Protein AF-A0A7S0L6I6-F1 (afdb_monomer)

pLDDT: mean 88.82, std 9.44, range [53.78, 98.31]

Organism: NCBI:txid221442

Solvent-accessible surface area (backbone atoms only — not comparable to full-atom values): 8751 Å² total; per-residue (Å²): 104,74,58,56,61,48,52,71,63,72,55,41,39,79,69,41,74,37,74,87,44,100,69,43,34,36,36,31,28,34,63,91,77,68,45,78,44,76,47,65,76,86,59,53,58,60,56,52,50,52,52,53,54,50,41,54,41,70,61,38,81,66,46,52,60,51,36,51,51,52,49,50,52,32,50,77,70,70,46,52,39,53,93,77,78,29,51,38,67,66,53,54,42,50,52,47,53,52,50,34,40,68,40,91,75,55,76,38,80,60,43,67,75,47,86,67,40,76,82,52,99,43,73,70,73,28,40,34,67,48,98,89,64,54,77,39,88,60,63,40,38,55,47,54,71,76,73,72,114

Inte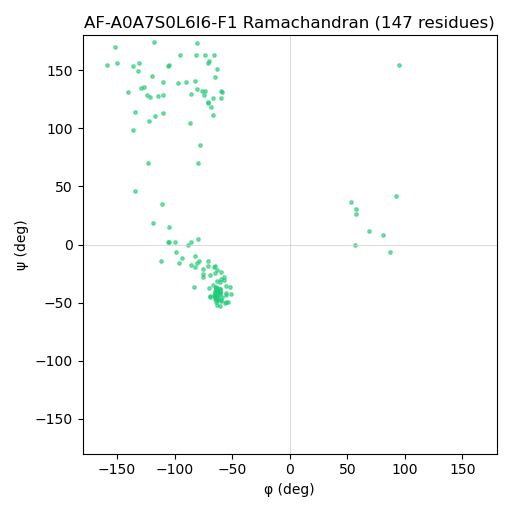rPro domains:
  IPR043519 Nucleotidyltransferase superfamily [G3DSA:3.30.460.10] (12-59)
  IPR043519 Nucleotidyltransferase superfamily [SSF81301] (3-73)
  IPR054708 Poly(A) RNA polymerase, mitochondrial-like, central palm domain [PF22600] (2-57)

Foldseek 3Di:
DVLVVVVVVVQWPPWDWDCPDQFTWTWTAGPVPRDIDIDGPPPLVVVLVVLVLVLVCVLDVVLVVVLVVQLVVCVVVVQQDVVVVHHHSSVSSVVSQVVQCPDVVRNDDFQAPDPDAFPDPDQVSQWDARPVGDIDRSTGHSPSVVRVD

Structure (mmCIF, N/CA/C/O backbone):
data_AF-A0A7S0L6I6-F1
#
_entry.id   AF-A0A7S0L6I6-F1
#
loop_
_atom_site.group_PDB
_atom_site.id
_atom_site.type_symbol
_atom_site.label_atom_id
_atom_site.label_alt_id
_atom_site.label_comp_id
_atom_site.label_asym_id
_atom_site.label_entity_id
_atom_site.label_seq_id
_atom_site.pdbx_PDB_ins_code
_atom_site.Cartn_x
_atom_site.Cartn_y
_atom_site.Cartn_z
_atom_site.occupancy
_atom_site.B_iso_or_equiv
_atom_site.auth_seq_id
_atom_site.auth_comp_id
_atom_site.auth_asym_id
_atom_site.auth_atom_id
_atom_site.pdbx_PDB_model_num
ATOM 1 N N . GLY A 1 1 ? 21.552 -0.560 -18.506 1.00 78.06 1 GLY A N 1
ATOM 2 C CA . GLY A 1 1 ? 20.610 -0.094 -17.459 1.00 78.06 1 GLY A CA 1
ATOM 3 C C . GLY A 1 1 ? 19.642 -1.202 -17.065 1.00 78.06 1 GLY A C 1
ATOM 4 O O . GLY A 1 1 ? 19.536 -2.169 -17.803 1.00 78.06 1 GLY A O 1
ATOM 5 N N . LEU A 1 2 ? 18.928 -1.093 -15.933 1.00 84.12 2 LEU A N 1
ATOM 6 C CA . LEU A 1 2 ? 18.012 -2.152 -15.452 1.00 84.12 2 LEU A CA 1
ATOM 7 C C . LEU A 1 2 ? 17.013 -2.617 -16.530 1.00 84.12 2 LEU A C 1
ATOM 9 O O . LEU A 1 2 ? 16.826 -3.812 -16.708 1.00 84.12 2 LEU A O 1
ATOM 13 N N . ALA A 1 3 ? 16.426 -1.686 -17.288 1.00 87.25 3 ALA A N 1
ATOM 14 C CA . ALA A 1 3 ? 15.503 -2.014 -18.376 1.00 87.25 3 ALA A CA 1
ATOM 15 C C . ALA A 1 3 ? 16.159 -2.845 -19.495 1.00 87.25 3 ALA A C 1
ATOM 17 O O . ALA A 1 3 ? 15.564 -3.807 -19.955 1.00 87.25 3 ALA A O 1
ATOM 18 N N . GLU A 1 4 ? 17.396 -2.528 -19.887 1.00 88.62 4 GLU A N 1
ATOM 19 C CA . GLU A 1 4 ? 18.137 -3.293 -20.905 1.00 88.62 4 GLU A CA 1
ATOM 20 C C . GLU A 1 4 ? 18.431 -4.720 -20.433 1.00 88.62 4 GLU A C 1
ATOM 22 O O . GLU A 1 4 ? 18.254 -5.667 -21.192 1.00 88.62 4 GLU A O 1
ATOM 27 N N . A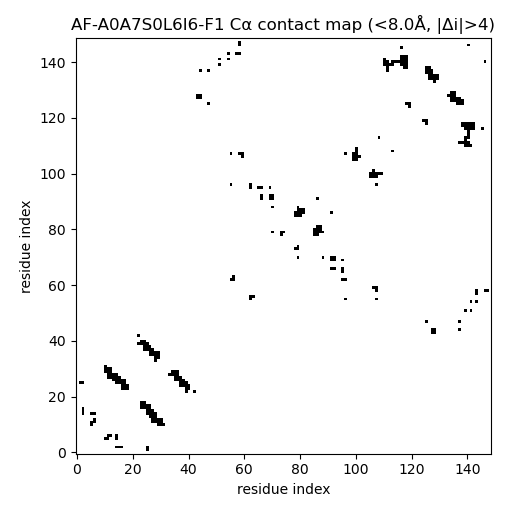LA A 1 5 ? 18.828 -4.880 -19.165 1.00 89.06 5 ALA A N 1
ATOM 28 C CA . ALA A 1 5 ? 19.077 -6.195 -18.581 1.00 89.06 5 ALA A CA 1
ATOM 29 C C . ALA A 1 5 ? 17.797 -7.047 -18.519 1.00 89.06 5 ALA A C 1
ATOM 31 O O . ALA A 1 5 ? 17.846 -8.247 -18.767 1.00 89.06 5 ALA A O 1
ATOM 32 N N . ILE A 1 6 ? 16.649 -6.425 -18.229 1.00 88.56 6 ILE A N 1
ATOM 33 C CA . ILE A 1 6 ? 15.348 -7.105 -18.213 1.00 88.56 6 ILE A CA 1
ATOM 34 C C . ILE A 1 6 ? 14.925 -7.501 -19.631 1.00 88.56 6 ILE A C 1
ATOM 36 O O . ILE A 1 6 ? 14.523 -8.643 -19.839 1.00 88.56 6 ILE A O 1
ATOM 40 N N . SER A 1 7 ? 15.072 -6.611 -20.616 1.00 88.31 7 SER A N 1
ATOM 41 C CA . SER A 1 7 ? 14.758 -6.920 -22.017 1.00 88.31 7 SER A CA 1
ATOM 42 C C . SER A 1 7 ? 15.596 -8.072 -22.574 1.00 88.31 7 SER A C 1
ATOM 44 O O . SER A 1 7 ? 15.104 -8.840 -23.391 1.00 88.31 7 SER A O 1
ATOM 46 N N . ALA A 1 8 ? 16.842 -8.225 -22.117 1.00 89.88 8 ALA A N 1
ATOM 47 C CA . ALA A 1 8 ? 17.720 -9.316 -22.539 1.00 89.88 8 ALA A CA 1
ATOM 48 C C . ALA A 1 8 ? 17.307 -10.700 -22.001 1.00 89.88 8 ALA A C 1
ATOM 50 O O . ALA A 1 8 ? 17.826 -11.706 -22.471 1.00 89.88 8 ALA A O 1
ATOM 51 N N . SER A 1 9 ? 16.408 -10.770 -21.013 1.00 87.75 9 SER A N 1
ATOM 52 C CA . SER A 1 9 ? 15.991 -12.045 -20.411 1.00 87.75 9 SER A CA 1
ATOM 53 C C . SER A 1 9 ? 14.978 -12.835 -21.245 1.00 87.75 9 SER A C 1
ATOM 55 O O . SER A 1 9 ? 14.729 -13.991 -20.922 1.00 87.75 9 SER A O 1
ATOM 57 N N . GLU A 1 10 ? 14.355 -12.214 -22.254 1.00 84.94 10 GLU A N 1
ATOM 58 C CA . GLU A 1 10 ? 13.246 -12.761 -23.067 1.00 84.94 10 GLU A CA 1
ATOM 59 C C . GLU A 1 10 ? 11.999 -13.217 -22.273 1.00 84.94 10 GLU A C 1
ATOM 61 O O . GLU A 1 10 ? 11.000 -13.613 -22.863 1.00 84.94 10 GLU A O 1
ATOM 66 N N . MET A 1 11 ? 11.999 -13.099 -20.939 1.00 90.69 11 MET A N 1
ATOM 67 C CA . MET A 1 11 ? 10.855 -13.423 -20.072 1.00 90.69 11 MET A CA 1
ATOM 68 C C . MET A 1 11 ? 9.827 -12.287 -19.999 1.00 90.69 11 MET A C 1
ATOM 70 O O . MET A 1 11 ? 8.685 -12.493 -19.591 1.00 90.69 11 MET A O 1
ATOM 74 N N . MET A 1 12 ? 10.247 -11.073 -20.353 1.00 92.50 12 MET A N 1
ATOM 75 C CA . MET A 1 12 ? 9.470 -9.850 -20.197 1.00 92.50 12 MET A CA 1
ATOM 76 C C . MET A 1 12 ? 9.384 -9.115 -21.530 1.00 92.50 12 MET A C 1
ATOM 78 O O . MET A 1 12 ? 10.398 -8.908 -22.196 1.00 92.50 12 MET A O 1
ATOM 82 N N . SER A 1 13 ? 8.197 -8.627 -21.873 1.00 92.38 13 SER A N 1
ATOM 83 C CA . SER A 1 13 ? 7.981 -7.758 -23.027 1.00 92.38 13 SER A CA 1
ATOM 84 C C . SER A 1 13 ? 7.452 -6.390 -22.639 1.00 92.38 13 SER A C 1
ATOM 86 O O . SER A 1 13 ? 7.176 -6.089 -21.475 1.00 92.38 13 SER A O 1
ATOM 88 N N . THR A 1 14 ? 7.341 -5.513 -23.641 1.00 92.12 14 THR A N 1
ATOM 89 C CA . THR A 1 14 ? 6.851 -4.136 -23.473 1.00 92.12 14 THR A CA 1
ATOM 90 C C . THR A 1 14 ? 7.624 -3.378 -22.381 1.00 92.12 14 THR A C 1
ATOM 92 O O . THR A 1 14 ? 7.059 -2.593 -21.619 1.00 92.12 14 THR A O 1
ATOM 95 N N . VAL A 1 15 ? 8.933 -3.632 -22.283 1.00 93.38 15 VAL A N 1
ATOM 96 C CA . VAL A 1 15 ? 9.791 -3.054 -21.245 1.00 93.38 15 VAL A CA 1
ATOM 97 C C . VAL A 1 15 ? 9.933 -1.549 -21.477 1.00 93.38 15 VAL A C 1
ATOM 99 O O . VAL A 1 15 ? 10.444 -1.100 -22.502 1.00 93.38 15 VAL A O 1
ATOM 102 N N . SER A 1 16 ? 9.476 -0.752 -20.514 1.00 93.50 16 SER A N 1
ATOM 103 C CA . SER A 1 16 ? 9.443 0.708 -20.590 1.00 93.50 16 SER A CA 1
ATOM 104 C C . SER A 1 16 ? 9.971 1.330 -19.301 1.00 93.50 16 SER A C 1
ATOM 106 O O . SER A 1 16 ? 9.362 1.220 -18.236 1.00 93.50 16 SER A O 1
ATOM 108 N N . ALA A 1 17 ? 11.109 2.020 -19.397 1.00 93.12 17 ALA A N 1
ATOM 109 C CA . ALA A 1 17 ? 11.659 2.795 -18.291 1.00 93.12 17 ALA A CA 1
ATOM 110 C C . ALA A 1 17 ? 10.957 4.156 -18.174 1.00 93.12 17 ALA A C 1
ATOM 112 O O . ALA A 1 17 ? 10.806 4.883 -19.155 1.00 93.12 17 ALA A O 1
ATOM 113 N N . ARG A 1 18 ? 10.577 4.535 -16.951 1.00 91.25 18 ARG A N 1
ATOM 114 C CA . ARG A 1 18 ? 9.960 5.827 -16.622 1.00 91.25 18 ARG A CA 1
ATOM 115 C C . ARG A 1 18 ? 10.785 6.557 -15.555 1.00 91.25 18 ARG A C 1
ATOM 117 O O . ARG A 1 18 ? 10.338 6.668 -14.414 1.00 91.25 18 ARG A O 1
ATOM 124 N N . PRO A 1 19 ? 11.989 7.053 -15.895 1.00 88.38 19 PRO A N 1
ATOM 125 C CA . PRO A 1 19 ? 12.908 7.648 -14.921 1.00 88.38 19 PRO A CA 1
ATOM 126 C C . PRO A 1 19 ? 12.417 8.987 -14.353 1.00 88.38 19 PRO A C 1
ATOM 128 O O . PRO A 1 19 ? 12.756 9.330 -13.229 1.00 88.38 19 PRO A O 1
ATOM 131 N N . ASN A 1 20 ? 11.589 9.719 -15.104 1.00 86.88 20 ASN A N 1
ATOM 132 C CA . ASN A 1 20 ? 11.111 11.057 -14.729 1.00 86.88 20 ASN A CA 1
ATOM 133 C C . ASN A 1 20 ? 9.825 11.039 -13.883 1.00 86.88 20 ASN A C 1
ATOM 135 O O . ASN A 1 20 ? 9.290 12.091 -13.542 1.00 86.88 20 ASN A O 1
ATOM 139 N N . ALA A 1 21 ? 9.278 9.858 -13.582 1.00 84.31 21 ALA A N 1
ATOM 140 C CA . ALA A 1 21 ? 8.141 9.747 -12.679 1.00 84.31 21 ALA A CA 1
ATOM 141 C C . ALA A 1 21 ? 8.576 10.043 -11.235 1.00 84.31 21 ALA A C 1
ATOM 143 O O . ALA A 1 21 ? 9.726 9.821 -10.865 1.00 84.31 21 ALA A O 1
ATOM 144 N N . ARG A 1 22 ? 7.633 10.470 -10.381 1.00 80.31 22 ARG A N 1
ATOM 145 C CA . ARG A 1 22 ? 7.896 10.709 -8.946 1.00 80.31 22 ARG A CA 1
ATOM 146 C C . ARG A 1 22 ? 8.562 9.510 -8.260 1.00 80.31 22 ARG A C 1
ATOM 148 O O . ARG A 1 22 ? 9.386 9.687 -7.370 1.00 80.31 22 ARG A O 1
ATOM 155 N N . VAL A 1 23 ? 8.166 8.303 -8.657 1.00 84.94 23 VAL A N 1
ATOM 156 C CA . VAL A 1 23 ? 8.863 7.062 -8.326 1.00 84.94 23 VAL A CA 1
ATOM 157 C C . VAL A 1 23 ? 9.338 6.475 -9.651 1.00 84.94 23 VAL A C 1
ATOM 159 O O . VAL A 1 23 ? 8.487 6.067 -10.445 1.00 84.94 23 VAL A O 1
ATOM 162 N N . PRO A 1 24 ? 10.652 6.455 -9.921 1.00 88.69 24 PRO A N 1
ATOM 163 C CA . PRO A 1 24 ? 11.193 5.831 -11.118 1.00 88.69 24 PRO A CA 1
ATOM 164 C C . PRO A 1 24 ? 10.842 4.345 -11.162 1.00 88.69 24 PRO A C 1
ATOM 166 O O . PRO A 1 24 ? 11.122 3.605 -10.214 1.00 88.69 24 PRO A O 1
ATOM 169 N N . ILE A 1 25 ? 10.230 3.915 -12.263 1.00 92.62 25 ILE A N 1
ATOM 170 C CA . ILE A 1 25 ? 9.828 2.521 -12.467 1.00 92.62 25 ILE A CA 1
ATOM 171 C C . ILE A 1 25 ? 10.288 2.001 -13.827 1.00 92.62 25 ILE A C 1
ATOM 173 O O . ILE A 1 25 ? 10.468 2.771 -14.773 1.00 92.62 25 ILE A O 1
ATOM 177 N N . VAL A 1 26 ? 10.423 0.685 -13.934 1.00 94.44 26 VAL A N 1
ATOM 178 C CA . VAL A 1 26 ? 10.441 -0.051 -15.198 1.00 94.44 26 VAL A CA 1
ATOM 179 C C . VAL A 1 26 ? 9.143 -0.845 -15.260 1.00 94.44 26 VAL A C 1
ATOM 181 O O . VAL A 1 26 ? 8.932 -1.732 -14.438 1.00 94.44 26 VAL A O 1
ATOM 184 N N . ALA A 1 27 ? 8.268 -0.489 -16.194 1.00 93.38 27 ALA A N 1
ATOM 185 C CA . ALA A 1 27 ? 7.034 -1.218 -16.463 1.00 93.38 27 ALA A CA 1
ATOM 186 C C . ALA A 1 27 ? 7.304 -2.297 -17.516 1.00 93.38 27 ALA A C 1
ATOM 188 O O . ALA A 1 27 ? 8.045 -2.050 -18.468 1.00 93.38 27 ALA A O 1
ATOM 189 N N . MET A 1 28 ? 6.720 -3.477 -17.354 1.00 95.56 28 MET A N 1
ATOM 190 C CA . MET A 1 28 ? 6.892 -4.623 -18.249 1.00 95.56 28 MET A CA 1
ATOM 191 C C . MET A 1 28 ? 5.655 -5.523 -18.227 1.00 95.56 28 MET A C 1
ATOM 193 O O . MET A 1 28 ? 4.758 -5.349 -17.397 1.00 95.56 28 MET A O 1
ATOM 197 N N . VAL A 1 29 ? 5.600 -6.479 -19.146 1.00 96.00 29 VAL A N 1
ATOM 198 C CA . VAL A 1 29 ? 4.593 -7.539 -19.182 1.00 96.00 29 VAL A CA 1
ATOM 199 C C . VAL A 1 29 ? 5.315 -8.874 -19.112 1.00 96.00 29 VAL A C 1
ATOM 201 O O . VAL A 1 29 ? 6.233 -9.109 -19.889 1.00 96.00 29 VAL A O 1
ATOM 204 N N . ASP A 1 30 ? 4.918 -9.721 -18.171 1.00 94.50 30 ASP A N 1
ATOM 205 C CA . ASP A 1 30 ? 5.409 -11.095 -18.094 1.00 94.50 30 ASP A CA 1
ATOM 206 C C . ASP A 1 30 ? 4.828 -11.917 -19.250 1.00 94.50 30 ASP A C 1
ATOM 208 O O . ASP A 1 30 ? 3.607 -12.004 -19.386 1.00 94.50 30 ASP A O 1
ATOM 212 N N . GLU A 1 31 ? 5.688 -12.510 -20.078 1.00 93.81 31 GLU A N 1
ATOM 213 C CA . GLU A 1 31 ? 5.272 -13.239 -21.286 1.00 93.81 31 GLU A CA 1
ATOM 214 C C . GLU A 1 31 ? 4.480 -14.510 -20.958 1.00 93.81 31 GLU A C 1
ATOM 216 O O . GLU A 1 31 ? 3.525 -14.855 -21.651 1.00 93.81 31 GLU A O 1
ATOM 221 N N . ALA A 1 32 ? 4.825 -15.191 -19.863 1.00 94.38 32 ALA A N 1
ATOM 222 C CA . ALA A 1 32 ? 4.172 -16.441 -19.490 1.00 94.38 32 ALA A CA 1
ATOM 223 C C . ALA A 1 32 ? 2.725 -16.235 -19.009 1.00 94.38 32 ALA A C 1
ATOM 225 O O . ALA A 1 32 ? 1.855 -17.064 -19.280 1.00 94.38 32 ALA A O 1
ATOM 226 N N . THR A 1 33 ? 2.458 -15.150 -18.275 1.00 95.62 33 THR A N 1
ATOM 227 C CA . THR A 1 33 ? 1.154 -14.910 -17.631 1.00 95.62 33 THR A CA 1
ATOM 228 C C . THR A 1 33 ? 0.357 -13.749 -18.225 1.00 95.62 33 THR A C 1
ATOM 230 O O . THR A 1 33 ? -0.830 -13.603 -17.924 1.00 95.62 33 THR A O 1
ATOM 233 N N . GLY A 1 34 ? 0.984 -12.891 -19.032 1.00 93.81 34 GLY A N 1
ATOM 234 C CA . GLY A 1 34 ? 0.402 -11.640 -19.522 1.00 93.81 34 GLY A CA 1
ATOM 235 C C . GLY A 1 34 ? 0.213 -10.573 -18.434 1.00 93.81 34 GLY A C 1
ATOM 236 O O . GLY A 1 34 ? -0.486 -9.577 -18.653 1.00 93.81 34 GLY A O 1
ATOM 237 N N . LEU A 1 35 ? 0.789 -10.764 -17.240 1.00 94.44 35 LEU A N 1
ATOM 238 C CA . LEU A 1 35 ? 0.645 -9.831 -16.126 1.00 94.44 35 LEU A CA 1
ATOM 239 C C . LEU A 1 35 ? 1.520 -8.593 -16.319 1.00 94.44 35 LEU A C 1
ATOM 241 O O . LEU A 1 35 ? 2.718 -8.678 -16.581 1.00 94.44 35 LEU A O 1
ATOM 245 N N . LYS A 1 36 ? 0.913 -7.419 -16.124 1.00 94.44 36 LYS A N 1
ATOM 246 C CA . LYS A 1 36 ? 1.638 -6.146 -16.068 1.00 94.44 36 LYS A CA 1
ATOM 247 C C . LYS A 1 36 ? 2.381 -6.038 -14.743 1.00 94.44 36 LYS A C 1
ATOM 249 O O . LYS A 1 36 ? 1.762 -6.156 -13.684 1.00 94.44 36 LYS A O 1
ATOM 254 N N . THR A 1 37 ? 3.668 -5.741 -14.824 1.00 93.31 37 THR A N 1
ATOM 255 C CA . THR A 1 37 ? 4.584 -5.705 -13.688 1.00 93.31 37 THR A CA 1
ATOM 256 C C . THR A 1 37 ? 5.341 -4.386 -13.679 1.00 93.31 37 THR A C 1
ATOM 258 O O . THR A 1 37 ? 5.852 -3.949 -14.706 1.00 93.31 37 THR A O 1
ATOM 261 N N . ASP A 1 38 ? 5.441 -3.770 -12.503 1.00 92.94 38 ASP A N 1
ATOM 262 C CA . ASP A 1 38 ? 6.242 -2.570 -12.282 1.00 92.94 38 ASP A CA 1
ATOM 263 C C . ASP A 1 38 ? 7.389 -2.897 -11.321 1.00 92.94 38 ASP A C 1
ATOM 265 O O . ASP A 1 38 ? 7.168 -3.397 -10.217 1.00 92.94 38 ASP A O 1
ATOM 269 N N . VAL A 1 39 ? 8.618 -2.574 -11.719 1.00 92.00 39 VAL A N 1
ATOM 270 C CA . VAL A 1 39 ? 9.811 -2.690 -10.873 1.00 92.00 39 VAL A CA 1
ATOM 271 C C . VAL A 1 39 ? 10.298 -1.297 -10.510 1.00 92.00 39 VAL A C 1
ATOM 273 O O . VAL A 1 39 ? 10.508 -0.455 -11.379 1.00 92.00 39 VAL A O 1
ATOM 276 N N . CYS A 1 40 ? 10.508 -1.048 -9.221 1.00 90.38 40 CYS A N 1
ATOM 277 C CA . CYS A 1 40 ? 11.083 0.196 -8.720 1.00 90.38 40 CYS A CA 1
ATOM 278 C C . CYS A 1 40 ? 12.206 -0.109 -7.729 1.00 90.38 40 CYS A C 1
ATOM 280 O O . CYS A 1 40 ? 12.179 -1.130 -7.041 1.00 90.38 40 CYS A O 1
ATOM 282 N N . MET A 1 41 ? 13.202 0.770 -7.654 1.00 84.88 41 MET A N 1
ATOM 283 C CA . MET A 1 41 ? 14.321 0.607 -6.727 1.00 84.88 41 MET A CA 1
ATOM 284 C C . MET A 1 41 ? 14.082 1.435 -5.464 1.00 84.88 41 MET A C 1
ATOM 286 O O . MET A 1 41 ? 13.615 2.570 -5.532 1.00 84.88 41 MET A O 1
ATOM 290 N N . CYS A 1 42 ? 14.419 0.860 -4.308 1.00 81.12 42 CYS A N 1
ATOM 291 C CA . CYS A 1 42 ? 14.470 1.554 -3.018 1.00 81.12 42 CYS A CA 1
ATOM 292 C C . CYS A 1 42 ? 13.161 2.235 -2.562 1.00 81.12 42 CYS A C 1
ATOM 294 O O . CYS A 1 42 ? 13.198 3.167 -1.758 1.00 81.12 42 CYS A O 1
ATOM 296 N N . ASN A 1 43 ? 11.987 1.763 -3.002 1.00 83.69 43 ASN A N 1
ATOM 297 C CA . ASN A 1 43 ? 10.699 2.310 -2.560 1.00 83.69 43 ASN A CA 1
ATOM 298 C C . ASN A 1 43 ? 10.287 1.768 -1.183 1.00 83.69 43 ASN A C 1
ATOM 300 O O . ASN A 1 43 ? 9.357 0.972 -1.029 1.00 83.69 43 ASN A O 1
ATOM 304 N N . ARG A 1 44 ? 11.015 2.210 -0.160 1.00 86.25 44 ARG A N 1
ATOM 305 C CA . ARG A 1 44 ? 10.838 1.743 1.212 1.00 86.25 44 ARG A CA 1
ATOM 306 C C . ARG A 1 44 ? 9.462 2.088 1.773 1.00 86.25 44 ARG A C 1
ATOM 308 O O . ARG A 1 44 ? 8.830 1.229 2.374 1.00 86.25 44 ARG A O 1
ATOM 315 N N . LEU A 1 45 ? 8.952 3.287 1.486 1.00 88.00 45 LEU A N 1
ATOM 316 C CA . LEU A 1 45 ? 7.599 3.701 1.875 1.00 88.00 45 LEU A CA 1
ATOM 317 C C . LEU A 1 45 ? 6.523 2.724 1.377 1.00 88.00 45 LEU A C 1
ATOM 319 O O . LEU A 1 45 ? 5.617 2.381 2.133 1.00 88.00 45 LEU A O 1
ATOM 323 N N . ALA A 1 46 ? 6.627 2.228 0.139 1.00 88.88 46 ALA A N 1
ATOM 324 C CA . ALA A 1 46 ? 5.662 1.260 -0.383 1.00 88.88 46 ALA A CA 1
ATOM 325 C C . ALA A 1 46 ? 5.680 -0.072 0.383 1.00 88.88 46 ALA A C 1
ATOM 327 O O . ALA A 1 46 ? 4.616 -0.649 0.623 1.00 88.88 46 ALA A O 1
ATOM 328 N N . LEU A 1 47 ? 6.857 -0.540 0.814 1.00 89.50 47 LEU A N 1
ATOM 329 C CA . LEU A 1 47 ? 6.979 -1.752 1.632 1.00 89.50 47 LEU A CA 1
ATOM 330 C C . LEU A 1 47 ? 6.310 -1.571 3.001 1.00 89.50 47 LEU A C 1
ATOM 332 O O . LEU A 1 47 ? 5.531 -2.425 3.424 1.00 89.50 47 LEU A O 1
ATOM 336 N N . LEU A 1 48 ? 6.574 -0.444 3.667 1.00 90.31 48 LEU A N 1
ATOM 337 C CA . LEU A 1 48 ? 6.031 -0.136 4.996 1.00 90.31 48 LEU A CA 1
ATOM 338 C C . LEU A 1 48 ? 4.504 0.018 4.949 1.00 90.31 48 LEU A C 1
ATOM 340 O O . LEU A 1 48 ? 3.793 -0.610 5.732 1.00 90.31 48 LEU A O 1
ATOM 344 N N . ASN A 1 49 ? 3.986 0.739 3.953 1.00 92.69 49 ASN A N 1
ATOM 345 C CA . ASN A 1 49 ? 2.544 0.874 3.740 1.00 92.69 49 ASN A CA 1
ATOM 346 C C . ASN A 1 49 ? 1.877 -0.477 3.445 1.00 92.69 49 ASN A C 1
ATOM 348 O O . ASN A 1 49 ? 0.789 -0.750 3.945 1.00 92.69 49 ASN A O 1
ATOM 352 N N . SER A 1 50 ? 2.528 -1.354 2.672 1.00 93.31 50 SER A N 1
ATOM 353 C CA . SER A 1 50 ? 1.997 -2.696 2.387 1.00 93.31 50 SER A CA 1
ATOM 354 C C . SER A 1 50 ? 1.891 -3.550 3.655 1.00 93.31 50 SER A C 1
ATOM 356 O O . SER A 1 50 ? 0.908 -4.272 3.831 1.00 93.31 50 SER A O 1
ATOM 358 N N . ARG A 1 51 ? 2.864 -3.434 4.571 1.00 91.94 51 ARG A N 1
ATOM 359 C CA . ARG A 1 51 ? 2.808 -4.079 5.892 1.00 91.94 51 ARG A CA 1
ATOM 360 C C . ARG A 1 51 ? 1.667 -3.516 6.743 1.00 91.94 51 ARG A C 1
ATOM 362 O O . ARG A 1 51 ? 0.909 -4.299 7.307 1.00 91.94 51 ARG A O 1
ATOM 369 N N . MET A 1 52 ? 1.487 -2.195 6.756 1.00 92.94 52 MET A N 1
ATOM 370 C CA . MET A 1 52 ? 0.384 -1.540 7.471 1.00 92.94 52 MET A CA 1
ATOM 371 C C . MET A 1 52 ? -0.987 -2.010 6.964 1.00 92.94 52 MET A C 1
ATOM 373 O O . MET A 1 52 ? -1.846 -2.395 7.754 1.00 92.94 52 MET A O 1
ATOM 377 N N . LEU A 1 53 ? -1.196 -2.049 5.643 1.00 95.25 53 LEU A N 1
ATOM 378 C CA . LEU A 1 53 ? -2.446 -2.552 5.065 1.00 95.25 53 LEU A CA 1
ATOM 379 C C . LEU A 1 53 ? -2.707 -4.017 5.435 1.00 95.25 53 LEU A C 1
ATOM 381 O O . LEU A 1 53 ? -3.848 -4.391 5.701 1.00 95.25 53 LEU A O 1
ATOM 385 N N . LYS A 1 54 ? -1.657 -4.846 5.477 1.00 93.62 54 LYS A N 1
ATOM 386 C CA . LYS A 1 54 ? -1.768 -6.243 5.909 1.00 93.62 54 LYS A CA 1
ATOM 387 C C . LYS A 1 54 ? -2.208 -6.348 7.372 1.00 93.62 54 LYS A C 1
ATOM 389 O O . LYS A 1 54 ? -3.047 -7.193 7.668 1.00 93.62 54 LYS A O 1
ATOM 394 N N . ALA A 1 55 ? -1.690 -5.490 8.252 1.00 92.56 55 ALA A N 1
ATOM 395 C CA . ALA A 1 55 ? -2.097 -5.447 9.656 1.00 92.56 55 ALA A CA 1
ATOM 396 C C . ALA A 1 55 ? -3.583 -5.081 9.803 1.00 92.56 55 ALA A C 1
ATOM 398 O O . ALA A 1 55 ? -4.317 -5.799 10.474 1.00 92.56 55 ALA A O 1
ATOM 399 N N . TYR A 1 56 ? -4.065 -4.060 9.085 1.00 95.44 56 TYR A N 1
ATOM 400 C CA . TYR A 1 56 ? -5.494 -3.720 9.079 1.00 95.44 56 TYR A CA 1
ATOM 401 C C . TYR A 1 56 ? -6.382 -4.862 8.568 1.00 95.44 56 TYR A C 1
ATOM 403 O O . TYR A 1 56 ? -7.427 -5.132 9.149 1.00 95.44 56 TYR A O 1
ATOM 411 N N . ILE A 1 57 ? -5.965 -5.558 7.505 1.00 94.94 57 ILE A N 1
ATOM 412 C CA . ILE A 1 57 ? -6.705 -6.713 6.971 1.00 94.94 57 ILE A CA 1
ATOM 413 C C . ILE A 1 57 ? -6.764 -7.867 7.979 1.00 94.94 57 ILE A C 1
ATOM 415 O O . ILE A 1 57 ? -7.765 -8.574 8.033 1.00 94.94 57 ILE A O 1
ATOM 419 N N . ALA A 1 58 ? -5.697 -8.084 8.747 1.00 93.12 58 ALA A N 1
ATOM 420 C CA . ALA A 1 58 ? -5.655 -9.122 9.772 1.00 93.12 58 ALA A CA 1
ATOM 421 C C . ALA A 1 58 ? -6.453 -8.742 11.031 1.00 93.12 58 ALA A C 1
ATOM 423 O O . ALA A 1 58 ? -6.907 -9.625 11.762 1.00 93.12 58 ALA A O 1
ATOM 424 N N . LEU A 1 59 ? -6.630 -7.443 11.282 1.00 93.50 59 LEU A N 1
ATOM 425 C CA . LEU A 1 59 ? -7.323 -6.950 12.461 1.00 93.50 59 LEU A CA 1
ATOM 426 C C . LEU A 1 59 ? -8.822 -7.250 12.420 1.00 93.50 59 LEU A C 1
ATOM 428 O O . LEU A 1 59 ? -9.361 -7.759 13.398 1.00 93.50 59 LEU A O 1
ATOM 432 N N . ASP A 1 60 ? -9.487 -7.019 11.292 1.00 94.56 60 ASP A N 1
ATOM 433 C CA . ASP A 1 60 ? -10.925 -7.262 11.173 1.00 94.56 60 ASP A CA 1
ATOM 434 C C . ASP A 1 60 ? -11.283 -7.868 9.809 1.00 94.56 60 ASP A C 1
ATOM 436 O O . ASP A 1 60 ? -10.874 -7.385 8.749 1.00 94.56 60 ASP A O 1
ATOM 440 N N . GLU A 1 61 ? -12.073 -8.944 9.832 1.00 95.94 61 GLU A N 1
ATOM 441 C CA . GLU A 1 6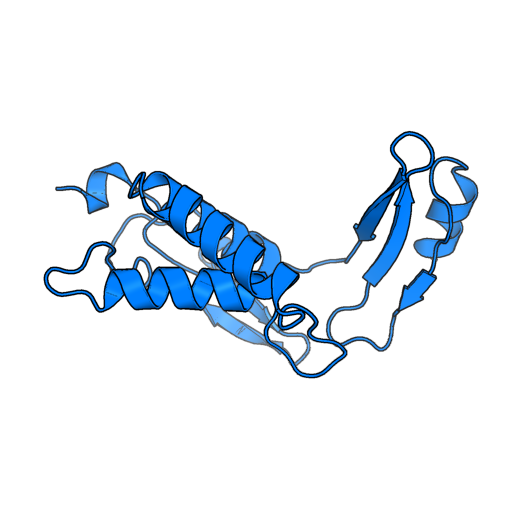1 ? -12.443 -9.712 8.640 1.00 95.94 61 GLU A CA 1
ATOM 442 C C . GLU A 1 61 ? -13.255 -8.904 7.617 1.00 95.94 61 GLU A C 1
ATOM 444 O O . GLU A 1 61 ? -13.240 -9.229 6.429 1.00 95.94 61 GLU A O 1
ATOM 449 N N . ARG A 1 62 ? -13.917 -7.818 8.044 1.00 96.62 62 ARG A N 1
ATOM 450 C CA . ARG A 1 62 ? -14.739 -6.949 7.188 1.00 96.62 62 ARG A CA 1
ATOM 451 C C . ARG A 1 62 ? -13.895 -6.036 6.299 1.00 96.62 62 ARG A C 1
ATOM 453 O O . ARG A 1 62 ? -14.378 -5.583 5.260 1.00 96.62 62 ARG A O 1
ATOM 460 N N . VAL A 1 63 ? -12.630 -5.790 6.652 1.00 97.31 63 VAL A N 1
ATOM 461 C CA . VAL A 1 63 ? -11.750 -4.843 5.942 1.00 97.31 63 VAL A CA 1
ATOM 462 C C . VAL A 1 63 ? -11.502 -5.285 4.505 1.00 97.31 63 VAL A C 1
ATOM 464 O O . VAL A 1 63 ? -11.708 -4.517 3.565 1.00 97.31 63 VAL A O 1
ATOM 467 N N . LYS A 1 64 ? -11.076 -6.537 4.314 1.00 97.25 64 LYS A N 1
ATOM 468 C CA . LYS A 1 64 ? -10.752 -7.082 2.990 1.00 97.25 64 LYS A CA 1
ATOM 469 C C . LYS A 1 64 ? -11.947 -7.081 2.024 1.00 97.25 64 LYS A C 1
ATOM 471 O O . LYS A 1 64 ? -11.778 -6.554 0.921 1.00 97.25 64 LYS A O 1
ATOM 476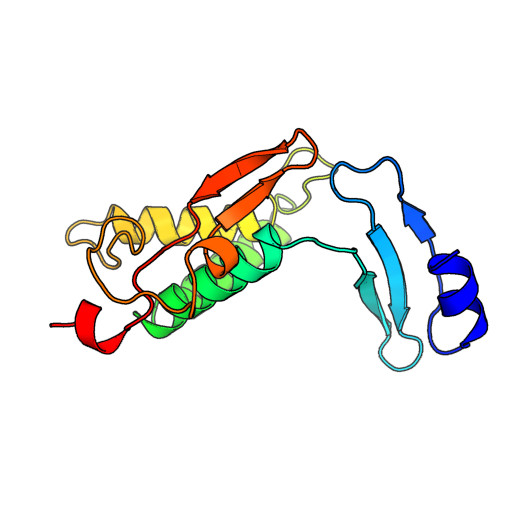 N N . PRO A 1 65 ? -13.127 -7.639 2.362 1.00 98.19 65 PRO A N 1
ATOM 477 C CA . PRO A 1 65 ? -14.264 -7.642 1.449 1.00 98.19 65 PRO A CA 1
ATOM 478 C C . PRO A 1 65 ? -14.753 -6.224 1.143 1.00 98.19 65 PRO A C 1
ATOM 480 O O . PRO A 1 65 ? -15.013 -5.932 -0.024 1.00 98.19 65 PRO A O 1
ATOM 483 N N . LEU A 1 66 ? -14.788 -5.316 2.127 1.00 98.25 66 LEU A N 1
ATOM 484 C CA . LEU A 1 66 ? -15.187 -3.926 1.889 1.00 98.25 66 LEU A CA 1
ATOM 485 C C . LEU A 1 66 ? -14.205 -3.202 0.957 1.00 98.25 66 LEU A C 1
ATOM 487 O O . LEU A 1 66 ? -14.623 -2.575 -0.016 1.00 98.25 66 LEU A O 1
ATOM 491 N N . ALA A 1 67 ? -12.898 -3.340 1.194 1.00 97.88 67 ALA A N 1
ATOM 492 C CA . ALA A 1 67 ? -11.869 -2.758 0.336 1.00 97.88 67 ALA A CA 1
ATOM 493 C C . ALA A 1 67 ? -11.947 -3.291 -1.105 1.00 97.88 67 ALA A C 1
ATOM 495 O O . ALA A 1 67 ? -11.830 -2.523 -2.062 1.00 97.88 67 ALA A O 1
ATOM 496 N N . MET A 1 68 ? -12.191 -4.594 -1.273 1.00 97.88 68 MET A N 1
ATOM 497 C CA . MET A 1 68 ? -12.382 -5.213 -2.587 1.00 97.88 68 MET A CA 1
ATOM 498 C C . MET A 1 68 ? -13.653 -4.712 -3.280 1.00 97.88 68 MET A C 1
ATOM 500 O O . MET A 1 68 ? -13.599 -4.388 -4.468 1.00 97.88 68 MET A O 1
ATOM 504 N N . ALA A 1 69 ? -14.766 -4.595 -2.552 1.00 98.31 69 ALA A N 1
ATOM 505 C CA . ALA A 1 69 ? -16.032 -4.093 -3.079 1.00 98.31 69 ALA A CA 1
ATOM 506 C C . ALA A 1 69 ? -15.912 -2.635 -3.546 1.00 98.31 69 ALA A C 1
ATOM 508 O O . ALA A 1 69 ? -16.269 -2.323 -4.682 1.00 98.31 69 ALA A O 1
ATOM 509 N N . VAL A 1 70 ? -15.329 -1.756 -2.722 1.00 98.25 70 VAL A N 1
ATOM 510 C CA . VAL A 1 70 ? -15.106 -0.343 -3.072 1.00 98.25 70 VAL A CA 1
ATOM 511 C C . VAL A 1 70 ? -14.148 -0.213 -4.251 1.00 98.25 70 VAL A C 1
ATOM 513 O O . VAL A 1 70 ? -14.424 0.533 -5.188 1.00 98.25 70 VAL A O 1
ATOM 516 N N . LYS A 1 71 ? -13.050 -0.978 -4.270 1.00 96.75 71 LYS A N 1
ATOM 517 C CA . LYS A 1 71 ? -12.103 -0.972 -5.393 1.00 96.75 71 LYS A CA 1
ATOM 518 C C . LYS A 1 71 ? -12.760 -1.438 -6.694 1.00 96.75 71 LYS A C 1
ATOM 520 O O . LYS A 1 71 ? -12.506 -0.851 -7.749 1.00 96.75 71 LYS A O 1
ATOM 525 N N . TYR A 1 72 ? -13.587 -2.482 -6.633 1.00 97.38 72 TYR A N 1
ATOM 526 C CA . TYR A 1 72 ? -14.336 -2.972 -7.786 1.00 97.38 72 TYR A CA 1
ATOM 527 C C . TYR A 1 72 ? -15.330 -1.919 -8.280 1.00 97.38 72 TYR A C 1
ATOM 529 O O . TYR A 1 72 ? -15.301 -1.569 -9.457 1.00 97.38 72 TYR A O 1
ATOM 537 N N . TRP A 1 73 ? -16.131 -1.346 -7.381 1.00 97.94 73 TRP A N 1
ATOM 538 C CA . TRP A 1 73 ? -17.054 -0.259 -7.694 1.00 97.94 73 TRP A CA 1
ATOM 539 C C . TRP A 1 73 ? -16.338 0.934 -8.346 1.00 97.94 73 TRP A C 1
ATOM 541 O O . TRP A 1 73 ? -16.732 1.365 -9.429 1.00 97.94 73 TRP A O 1
ATOM 551 N N . ALA A 1 74 ? -15.229 1.407 -7.770 1.00 97.62 74 ALA A N 1
ATOM 552 C CA . ALA A 1 74 ? -14.449 2.519 -8.313 1.00 97.62 74 ALA A CA 1
ATOM 553 C C . ALA A 1 74 ? -13.909 2.216 -9.721 1.00 97.62 74 ALA A C 1
ATOM 555 O O . ALA A 1 74 ? -13.919 3.083 -10.596 1.00 97.62 74 ALA A O 1
ATOM 556 N N . LYS A 1 75 ? -13.487 0.967 -9.971 1.00 95.50 75 LYS A N 1
ATOM 557 C CA . LYS A 1 75 ? -13.076 0.514 -11.307 1.00 95.50 75 LYS A CA 1
ATOM 558 C C . LYS A 1 75 ? -14.243 0.546 -12.300 1.00 95.50 75 LYS A C 1
ATOM 560 O O . LYS A 1 75 ? -14.068 1.067 -13.397 1.00 95.50 75 LYS A O 1
ATOM 565 N N . GLN A 1 76 ? -15.420 0.041 -11.924 1.00 97.38 76 GLN A N 1
ATOM 566 C CA . GLN A 1 76 ? -16.613 0.048 -12.788 1.00 97.38 76 GLN A CA 1
ATOM 567 C C . GLN A 1 76 ? -17.091 1.466 -13.120 1.00 97.38 76 GLN A C 1
ATOM 569 O O . GLN A 1 76 ? -17.606 1.719 -14.204 1.00 97.38 76 GLN A O 1
ATOM 574 N N . ARG A 1 77 ? -16.882 2.413 -12.202 1.00 96.12 77 ARG A N 1
ATOM 575 C CA . ARG A 1 77 ? -17.199 3.834 -12.395 1.00 96.12 77 ARG A CA 1
ATOM 576 C C . ARG A 1 77 ? -16.080 4.623 -13.081 1.00 96.12 77 ARG A C 1
ATOM 578 O O . ARG A 1 77 ? -16.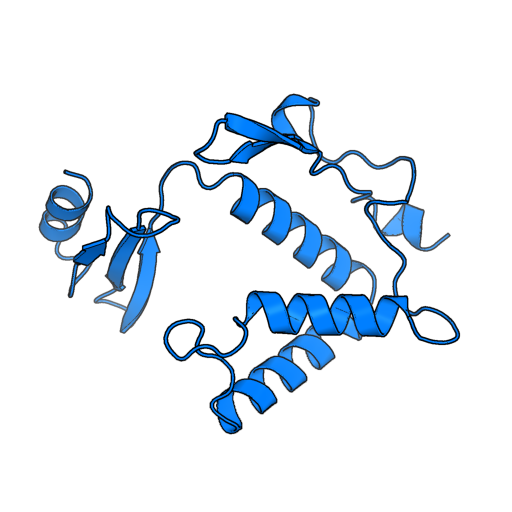238 5.822 -13.262 1.00 96.12 77 ARG A O 1
ATOM 585 N N . GLN A 1 78 ? -14.978 3.969 -13.462 1.00 95.00 78 GLN A N 1
ATOM 586 C CA . GLN A 1 78 ? -13.811 4.589 -14.103 1.00 95.00 78 GLN A CA 1
ATOM 587 C C . GLN A 1 78 ? -13.162 5.716 -13.271 1.00 95.00 78 GLN A C 1
ATOM 589 O O . GLN A 1 78 ? -12.561 6.634 -13.819 1.00 95.00 78 GLN A O 1
ATOM 594 N N . ILE A 1 79 ? -13.236 5.622 -11.939 1.00 96.12 79 ILE A N 1
ATOM 595 C CA . ILE A 1 79 ? -12.654 6.584 -10.979 1.00 96.12 79 ILE A CA 1
ATOM 596 C C . ILE A 1 79 ? -11.477 5.977 -10.197 1.00 96.12 79 ILE A C 1
ATOM 598 O O . ILE A 1 79 ? -11.296 6.228 -9.006 1.00 96.12 79 ILE A O 1
ATOM 602 N N . ASN A 1 80 ? -10.696 5.124 -10.860 1.00 94.00 80 ASN A N 1
ATOM 603 C CA . ASN A 1 80 ? -9.542 4.414 -10.297 1.00 94.00 80 ASN A CA 1
ATOM 604 C C . ASN A 1 80 ? -8.336 4.476 -11.254 1.00 94.00 80 ASN A C 1
ATOM 606 O O . ASN A 1 80 ? -7.707 3.467 -11.567 1.00 94.00 80 ASN A O 1
ATOM 610 N N . ASP A 1 81 ? -8.075 5.669 -11.773 1.00 91.69 81 ASP A N 1
ATOM 611 C CA . ASP A 1 81 ? -6.970 6.000 -12.668 1.00 91.69 81 ASP A CA 1
ATOM 612 C C . ASP A 1 81 ? -6.315 7.333 -12.241 1.00 91.69 81 ASP A C 1
ATOM 614 O O . ASP A 1 81 ? -6.811 8.419 -12.584 1.00 91.69 81 ASP A O 1
ATOM 618 N N . PRO A 1 82 ? -5.194 7.267 -11.499 1.00 89.38 82 PRO A N 1
ATOM 619 C CA . PRO A 1 82 ? -4.403 8.436 -11.112 1.00 89.38 82 PRO A CA 1
ATOM 620 C C . PRO A 1 82 ? -3.901 9.276 -12.278 1.00 89.38 82 PRO A C 1
ATOM 622 O O . PRO A 1 82 ? -3.772 10.489 -12.137 1.00 89.38 82 PRO A O 1
ATOM 625 N N . TYR A 1 83 ? -3.647 8.667 -13.439 1.00 85.56 83 TYR A N 1
ATOM 626 C CA . TYR A 1 83 ? -3.164 9.395 -14.612 1.00 85.56 83 TYR A CA 1
ATOM 627 C C . TYR A 1 83 ? -4.252 10.281 -15.227 1.00 85.56 83 TYR A C 1
ATOM 629 O O . TYR A 1 83 ? -3.941 11.219 -15.956 1.00 85.56 83 TYR A O 1
ATOM 637 N N . ARG A 1 84 ? -5.522 10.015 -14.898 1.00 88.06 84 ARG A N 1
ATOM 638 C CA . ARG A 1 84 ? -6.691 10.809 -15.301 1.00 88.06 84 ARG A CA 1
ATOM 639 C C . ARG A 1 84 ? -7.256 11.670 -14.166 1.00 88.06 84 ARG A C 1
ATOM 641 O O . ARG A 1 84 ? -8.381 12.146 -14.264 1.00 88.06 84 ARG A O 1
ATOM 648 N N . GLY A 1 85 ? -6.496 11.863 -13.085 1.00 88.69 85 GLY A N 1
ATOM 649 C CA . GLY A 1 85 ? -6.874 12.740 -11.970 1.00 88.69 85 GLY A CA 1
ATOM 650 C C . GLY A 1 85 ? -7.843 12.130 -10.952 1.00 88.69 85 GLY A C 1
ATOM 651 O O . GLY A 1 85 ? -8.311 12.838 -10.066 1.00 88.69 85 GLY A O 1
ATOM 652 N N . SER A 1 86 ? -8.138 10.831 -11.041 1.00 94.31 86 SER A N 1
ATOM 653 C CA . SER A 1 86 ? -8.955 10.134 -10.037 1.00 94.31 86 SER A CA 1
ATOM 654 C C . SER A 1 86 ? -8.083 9.433 -8.979 1.00 94.31 86 SER A C 1
ATOM 656 O O . SER A 1 86 ? -6.883 9.258 -9.192 1.00 94.31 86 SER A O 1
ATOM 658 N N . PRO A 1 87 ? -8.626 9.038 -7.813 1.00 94.50 87 PRO A N 1
ATOM 659 C CA . PRO A 1 87 ? -7.824 8.400 -6.771 1.00 94.50 87 PRO A CA 1
ATOM 660 C C . PRO A 1 87 ? -7.226 7.058 -7.220 1.00 94.50 87 PRO A C 1
ATOM 662 O O . PRO A 1 87 ? -7.805 6.327 -8.023 1.00 94.50 87 PRO A O 1
ATOM 665 N N . SER A 1 88 ? -6.068 6.698 -6.661 1.00 93.94 88 SER A N 1
ATOM 666 C CA . SER A 1 88 ? -5.461 5.382 -6.889 1.00 93.94 88 SER A CA 1
ATOM 667 C C . SER A 1 88 ? -6.199 4.281 -6.133 1.00 93.94 88 SER A C 1
ATOM 669 O O . SER A 1 88 ? -6.889 4.531 -5.145 1.00 93.94 88 SER A O 1
ATOM 671 N N . SER A 1 89 ? -5.975 3.025 -6.524 1.00 94.12 89 SER A N 1
ATOM 672 C CA . SER A 1 89 ? -6.477 1.876 -5.759 1.00 94.12 89 SER A CA 1
ATOM 673 C C . SER A 1 89 ? -6.007 1.904 -4.302 1.00 94.12 89 SER A C 1
ATOM 675 O O . SER A 1 89 ? -6.766 1.535 -3.415 1.00 94.12 89 SER A O 1
ATOM 677 N N . TYR A 1 90 ? -4.781 2.369 -4.049 1.00 95.25 90 TYR A N 1
ATOM 678 C CA . TYR A 1 90 ? -4.266 2.558 -2.694 1.00 95.25 90 TYR A CA 1
ATOM 679 C C . TYR A 1 90 ? -5.050 3.637 -1.933 1.00 95.25 90 TYR A C 1
ATOM 681 O O . TYR A 1 90 ? -5.461 3.402 -0.801 1.00 95.25 90 TYR A O 1
ATOM 689 N N . ALA A 1 91 ? -5.331 4.778 -2.569 1.00 96.62 91 ALA A N 1
ATOM 690 C CA . ALA A 1 91 ? -6.121 5.848 -1.962 1.00 96.62 91 ALA A CA 1
ATOM 691 C C . ALA A 1 91 ? -7.537 5.378 -1.592 1.00 96.62 91 ALA A C 1
ATOM 693 O O . ALA A 1 91 ? -8.003 5.657 -0.492 1.00 96.62 91 ALA A O 1
ATOM 694 N N . TRP A 1 92 ? -8.194 4.596 -2.455 1.00 97.75 92 TRP A N 1
ATOM 695 C CA . TRP A 1 92 ? -9.498 4.004 -2.141 1.00 97.75 92 TRP A CA 1
ATOM 696 C C . TRP A 1 92 ? -9.452 3.070 -0.928 1.00 97.75 92 TRP A C 1
ATOM 698 O O . TRP A 1 92 ? -10.347 3.116 -0.089 1.00 97.75 92 TRP A O 1
ATOM 708 N N . VAL A 1 93 ? -8.400 2.260 -0.795 1.00 97.62 93 VAL A N 1
ATOM 709 C CA . VAL A 1 93 ? -8.214 1.401 0.386 1.00 97.62 93 VAL A CA 1
ATOM 710 C C . VAL A 1 93 ? -7.997 2.236 1.653 1.00 97.62 93 VAL A C 1
ATOM 712 O O . VAL A 1 93 ? -8.572 1.916 2.690 1.00 97.62 93 VAL A O 1
ATOM 715 N N . LEU A 1 94 ? -7.235 3.332 1.581 1.00 97.88 94 LEU A N 1
ATOM 716 C CA . LEU A 1 94 ? -7.071 4.245 2.718 1.00 97.88 94 LEU A CA 1
ATOM 717 C C . LEU A 1 94 ? -8.391 4.907 3.129 1.00 97.88 94 LEU A C 1
ATOM 719 O O . LEU A 1 94 ? -8.655 5.027 4.320 1.00 97.88 94 LEU A O 1
ATOM 723 N N . LEU A 1 95 ? -9.239 5.291 2.171 1.00 98.06 95 LEU A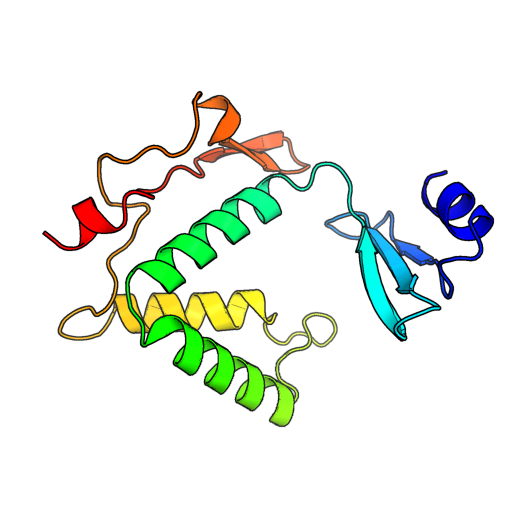 N 1
ATOM 724 C CA . LEU A 1 95 ? -10.566 5.842 2.466 1.00 98.06 95 LEU A CA 1
ATOM 725 C C . LEU A 1 95 ? -11.463 4.823 3.177 1.00 98.06 95 LEU A C 1
ATOM 727 O O . LEU A 1 95 ? -12.197 5.195 4.088 1.00 98.06 95 LEU A O 1
ATOM 731 N N . VAL A 1 96 ? -11.377 3.543 2.803 1.00 98.31 96 VAL A N 1
ATOM 732 C CA . VAL A 1 96 ? -12.080 2.454 3.498 1.00 98.31 96 VAL A CA 1
ATOM 733 C C . VAL A 1 96 ? -11.588 2.315 4.937 1.00 98.31 96 VAL A C 1
ATOM 735 O O . VAL A 1 96 ? -12.406 2.263 5.851 1.00 98.31 96 VAL A O 1
ATOM 738 N N . ILE A 1 97 ? -10.270 2.299 5.152 1.00 97.94 97 ILE A N 1
ATOM 739 C CA . ILE A 1 97 ? -9.687 2.232 6.500 1.00 97.94 97 ILE A CA 1
ATOM 740 C C . ILE A 1 97 ? -10.135 3.434 7.334 1.00 97.94 97 ILE A C 1
ATOM 742 O O . ILE A 1 97 ? -10.643 3.249 8.435 1.00 97.94 97 ILE A O 1
ATOM 746 N N . ASN A 1 98 ? -10.029 4.648 6.789 1.00 97.88 98 ASN A N 1
ATOM 747 C CA . ASN A 1 98 ? -10.469 5.865 7.464 1.00 97.88 98 ASN A CA 1
ATOM 748 C C . ASN A 1 98 ? -11.961 5.809 7.818 1.00 97.88 98 ASN A C 1
ATOM 750 O O . ASN A 1 98 ? -12.340 6.129 8.938 1.00 97.88 98 ASN A O 1
ATOM 754 N N . HIS A 1 99 ? -12.813 5.363 6.891 1.00 98.06 99 HIS A N 1
ATOM 755 C CA . HIS A 1 99 ? -14.240 5.203 7.160 1.00 98.06 99 HIS A CA 1
ATOM 756 C C . HIS A 1 99 ? -14.476 4.288 8.366 1.00 98.06 99 HIS A C 1
ATOM 758 O O . HIS A 1 99 ? -15.160 4.699 9.301 1.00 98.06 99 HIS A O 1
ATOM 764 N N . LEU A 1 100 ? -13.844 3.110 8.381 1.00 97.88 100 LEU A N 1
ATOM 765 C CA . LEU A 1 100 ? -13.931 2.140 9.477 1.00 97.88 100 LEU A CA 1
ATOM 766 C C . LEU A 1 100 ? -13.330 2.652 10.800 1.00 97.88 100 LEU A C 1
ATOM 768 O O . LEU A 1 100 ? -13.744 2.198 11.862 1.00 97.88 100 LEU A O 1
ATOM 772 N N . GLN A 1 101 ? -12.394 3.602 10.761 1.00 97.25 101 GLN A N 1
ATOM 773 C CA . GLN A 1 101 ? -11.883 4.286 11.957 1.00 97.25 101 GLN A CA 1
ATOM 774 C C . GLN A 1 101 ? -12.858 5.328 12.515 1.00 97.25 101 GLN A C 1
ATOM 776 O O . GLN A 1 101 ? -12.861 5.601 13.711 1.00 97.25 101 GLN A O 1
ATOM 781 N N . THR A 1 102 ? -13.692 5.914 11.655 1.00 97.00 102 THR A N 1
ATOM 782 C CA . THR A 1 102 ? -14.634 6.990 12.014 1.00 97.00 102 THR A CA 1
ATOM 783 C C . THR A 1 102 ? -16.074 6.526 12.247 1.00 97.00 102 THR A C 1
ATOM 785 O O . THR A 1 102 ? -16.948 7.359 12.490 1.00 97.00 102 THR A O 1
ATOM 788 N N . THR A 1 103 ? -16.360 5.224 12.158 1.00 96.94 103 THR A N 1
ATOM 789 C CA . THR A 1 103 ? -17.691 4.695 12.493 1.00 96.94 103 THR A CA 1
ATOM 790 C C . THR A 1 103 ? -18.003 4.876 13.980 1.00 96.94 103 THR A C 1
ATOM 792 O O . THR A 1 103 ? -17.116 5.100 14.800 1.00 96.94 103 THR A O 1
ATOM 795 N N . SER A 1 104 ? -19.280 4.756 14.345 1.00 95.44 104 SER A N 1
ATOM 796 C CA . SER A 1 104 ? -19.722 4.769 15.740 1.00 95.44 104 SER A CA 1
ATOM 797 C C . SER A 1 104 ? -20.482 3.470 16.047 1.00 95.44 104 SER A C 1
ATOM 799 O O . SER A 1 104 ? -21.601 3.311 15.552 1.00 95.44 104 SER A O 1
ATOM 801 N N . PRO A 1 105 ? -19.887 2.522 16.802 1.00 94.31 105 PRO A N 1
ATOM 802 C CA . PRO A 1 105 ? -18.513 2.535 17.327 1.00 94.31 105 PRO A CA 1
ATOM 803 C C . PRO A 1 105 ? -17.440 2.361 16.225 1.00 94.31 105 PRO A C 1
ATOM 805 O O . PRO A 1 105 ? -17.753 1.830 15.151 1.00 94.31 105 PRO A O 1
ATOM 808 N N . PRO A 1 106 ? -16.181 2.788 16.457 1.00 95.19 106 PRO A N 1
ATOM 809 C CA . PRO A 1 106 ? -15.074 2.543 15.532 1.00 95.19 106 PRO A CA 1
ATOM 810 C C . PRO A 1 106 ? -14.865 1.046 15.301 1.00 95.19 106 PRO A C 1
ATOM 812 O O . PRO A 1 106 ? -14.808 0.269 16.250 1.00 95.19 106 PRO A O 1
ATOM 815 N N . VAL A 1 107 ? -14.756 0.639 14.037 1.00 95.75 107 VAL A N 1
ATOM 816 C CA . VAL A 1 107 ? -14.442 -0.747 13.656 1.00 95.75 107 VAL A CA 1
ATOM 817 C C . VAL A 1 107 ? -12.936 -0.995 13.696 1.00 95.75 107 VAL A C 1
ATOM 819 O O . VAL A 1 107 ? -12.501 -2.080 14.068 1.00 95.75 107 VAL A O 1
ATOM 822 N N . LEU A 1 108 ? -12.140 0.004 13.312 1.00 95.81 108 LEU A N 1
ATOM 823 C CA . LEU A 1 108 ? -10.682 -0.052 13.365 1.00 95.81 108 LEU A CA 1
ATOM 824 C C . LEU A 1 108 ? -10.139 1.056 14.278 1.00 95.81 108 LEU A C 1
ATOM 826 O O . LEU A 1 108 ? -10.655 2.171 14.252 1.00 95.81 108 LEU A O 1
ATOM 830 N N . PRO A 1 109 ? -9.052 0.811 15.019 1.00 94.75 109 PRO A N 1
ATOM 831 C CA . PRO A 1 109 ? -8.262 1.864 15.633 1.00 94.75 109 PRO A CA 1
ATOM 832 C C . PRO A 1 109 ? -7.299 2.489 14.613 1.00 94.75 109 PRO A C 1
ATOM 834 O O . PRO A 1 109 ? -7.120 2.002 13.492 1.00 94.75 109 PRO A O 1
ATOM 837 N N . SER A 1 110 ? -6.617 3.558 15.017 1.00 93.56 110 SER A N 1
ATOM 838 C CA . SER A 1 110 ? -5.436 4.045 14.303 1.00 93.56 110 SER A CA 1
ATOM 839 C C . SER A 1 110 ? -4.192 3.317 14.804 1.00 93.56 110 SER A C 1
ATOM 841 O O . SER A 1 110 ? -3.689 3.629 15.881 1.00 93.56 110 SER A O 1
ATOM 843 N N . LEU A 1 111 ? -3.662 2.368 14.020 1.00 91.56 111 LEU A N 1
ATOM 844 C CA . LEU A 1 111 ? -2.473 1.584 14.406 1.00 91.56 111 LEU A CA 1
ATOM 845 C C . LEU A 1 111 ? -1.236 2.458 14.664 1.00 91.56 111 LEU A C 1
ATOM 847 O O . LEU A 1 111 ? -0.341 2.056 15.397 1.00 91.56 111 LEU A O 1
ATOM 851 N N . GLN A 1 112 ? -1.191 3.655 14.079 1.00 90.06 112 GLN A N 1
ATOM 852 C CA . GLN A 1 112 ? -0.108 4.627 14.255 1.00 90.06 112 GLN A CA 1
ATOM 853 C C . GLN A 1 112 ? -0.238 5.435 15.559 1.00 90.06 112 GLN A C 1
ATOM 855 O O . GLN A 1 112 ? 0.712 6.090 15.970 1.00 90.06 112 GLN A O 1
ATOM 860 N N . GLN A 1 113 ? -1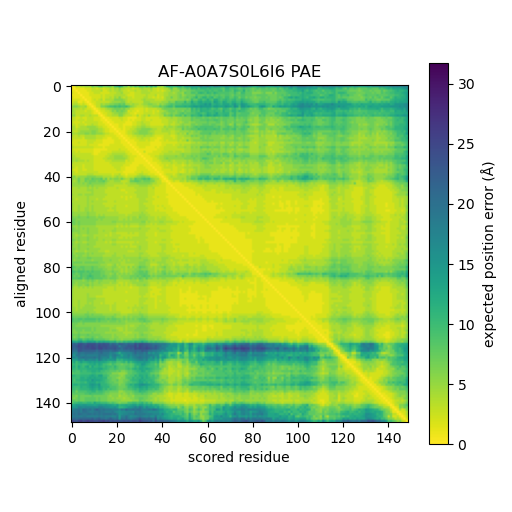.414 5.432 16.196 1.00 88.94 113 GLN A N 1
ATOM 861 C CA . GLN A 1 113 ? -1.650 6.097 17.485 1.00 88.94 113 GLN A CA 1
ATOM 862 C C . GLN A 1 113 ? -1.523 5.138 18.673 1.00 88.94 113 GLN A C 1
ATOM 864 O O . GLN A 1 113 ? -1.407 5.588 19.814 1.00 88.94 113 GLN A O 1
ATOM 869 N N . LEU A 1 114 ? -1.552 3.829 18.419 1.00 85.12 114 LEU A N 1
ATOM 870 C CA . LEU A 1 114 ? -1.383 2.820 19.454 1.00 85.12 114 LEU A CA 1
ATOM 871 C C . LEU A 1 114 ? 0.081 2.767 19.896 1.00 85.12 114 LEU A C 1
ATOM 873 O O . LEU A 1 114 ? 0.997 2.734 19.074 1.00 85.12 114 LEU A O 1
ATOM 877 N N . ARG A 1 115 ? 0.295 2.781 21.214 1.00 62.94 115 ARG A N 1
ATOM 878 C CA . ARG A 1 115 ? 1.625 2.637 21.814 1.00 62.94 115 ARG A CA 1
ATOM 879 C C . ARG A 1 115 ? 1.950 1.149 21.960 1.00 62.94 115 ARG A C 1
ATOM 881 O O . ARG A 1 115 ? 1.160 0.422 22.549 1.00 62.94 115 ARG A O 1
ATOM 888 N N . GLY A 1 116 ? 3.127 0.733 21.494 1.00 61.59 116 GLY A N 1
ATOM 889 C CA . GLY A 1 116 ? 3.607 -0.653 21.588 1.00 61.59 116 GLY A CA 1
ATOM 890 C C . GLY A 1 116 ? 3.321 -1.489 20.333 1.00 61.59 116 GLY A C 1
ATOM 891 O O . GLY A 1 116 ? 2.413 -1.186 19.566 1.00 61.59 116 GLY A O 1
ATOM 892 N N . GLY A 1 117 ? 4.130 -2.529 20.102 1.00 59.19 117 GLY A N 1
ATOM 893 C CA . GLY A 1 117 ? 4.008 -3.423 18.939 1.00 59.19 117 GLY A CA 1
ATOM 894 C C . GLY A 1 117 ? 4.846 -3.010 17.725 1.00 59.19 117 GLY A C 1
ATOM 895 O O . GLY A 1 117 ? 4.356 -3.067 16.596 1.00 59.19 117 GLY A O 1
ATOM 896 N N . GLU A 1 118 ? 6.093 -2.583 17.950 1.00 65.06 118 GLU A N 1
ATOM 897 C CA . GLU A 1 118 ? 7.069 -2.367 16.878 1.00 65.06 118 GLU A CA 1
ATOM 898 C C . GLU A 1 118 ? 7.308 -3.677 16.119 1.00 65.06 118 GLU A C 1
ATOM 900 O O . GLU A 1 118 ? 7.518 -4.732 16.713 1.00 65.06 118 GLU A O 1
ATOM 905 N N . TRP A 1 119 ? 7.269 -3.620 14.790 1.00 71.56 119 TRP A N 1
ATOM 906 C CA . TRP A 1 119 ? 7.489 -4.791 13.934 1.00 71.56 119 TRP A CA 1
ATOM 907 C C . TRP A 1 119 ? 8.865 -4.787 13.254 1.00 71.56 119 TRP A C 1
ATOM 909 O O . TRP A 1 119 ? 9.170 -5.693 12.478 1.00 71.56 119 TRP A O 1
ATOM 919 N N . GLY A 1 120 ? 9.694 -3.780 13.538 1.00 65.50 120 GLY A N 1
ATOM 920 C CA . GLY A 1 120 ? 11.080 -3.678 13.083 1.00 65.50 120 GLY A CA 1
ATOM 921 C C . GLY A 1 120 ? 12.067 -3.965 14.210 1.00 65.50 120 GLY A C 1
ATOM 922 O O . GLY A 1 120 ? 11.766 -3.751 15.379 1.00 65.50 120 GLY A O 1
ATOM 923 N N . SER A 1 121 ? 13.265 -4.427 13.855 1.00 65.56 121 SER A N 1
ATOM 924 C CA . SER A 1 121 ? 14.355 -4.632 14.820 1.00 65.56 121 SER A CA 1
ATOM 925 C C . SER A 1 121 ? 15.123 -3.342 15.126 1.00 65.56 121 SER A C 1
ATOM 927 O O . SER A 1 121 ? 15.944 -3.318 16.041 1.00 65.56 121 SER A O 1
ATOM 929 N N . SER A 1 122 ? 14.879 -2.266 14.364 1.00 75.75 122 SER A N 1
ATOM 930 C CA . SER A 1 122 ? 15.499 -0.959 14.582 1.00 75.75 122 SER A CA 1
ATOM 931 C C . SER A 1 122 ? 14.604 0.217 14.148 1.00 75.75 122 SER A C 1
ATOM 933 O O . SER A 1 122 ? 13.772 0.076 13.245 1.00 75.75 122 SER A O 1
ATOM 935 N N . PRO A 1 123 ? 14.808 1.424 14.711 1.00 74.19 123 PRO A N 1
ATOM 936 C CA . PRO A 1 123 ? 14.148 2.648 14.246 1.00 74.19 123 PRO A CA 1
ATOM 937 C C . PRO A 1 123 ? 14.451 2.977 12.779 1.00 74.19 123 PRO A C 1
ATOM 939 O O . PRO A 1 123 ? 13.623 3.549 12.065 1.00 74.19 123 PRO A O 1
ATOM 942 N N . GLU A 1 124 ? 15.632 2.586 12.290 1.00 77.44 124 GLU A N 1
ATOM 943 C CA . GLU A 1 124 ? 15.972 2.736 10.881 1.00 77.44 124 GLU A CA 1
ATOM 944 C C . GLU A 1 124 ? 15.009 1.933 10.014 1.00 77.44 124 GLU A C 1
ATOM 946 O O . GLU A 1 124 ? 14.495 2.502 9.056 1.00 77.44 124 GLU A O 1
ATOM 951 N N . GLU A 1 125 ? 14.673 0.692 10.396 1.00 78.50 125 GLU A N 1
ATOM 952 C CA . GLU A 1 125 ? 13.719 -0.202 9.714 1.00 78.50 125 GLU A CA 1
ATOM 953 C C . GLU A 1 125 ? 12.259 0.283 9.717 1.00 78.50 125 GLU A C 1
ATOM 955 O O . GLU A 1 125 ? 11.479 -0.093 8.829 1.00 78.50 125 GLU A O 1
ATOM 960 N N . MET A 1 126 ? 11.923 1.192 10.627 1.00 81.50 126 MET A N 1
ATOM 961 C CA . MET A 1 126 ? 10.597 1.802 10.745 1.00 81.50 126 MET A CA 1
ATOM 962 C C . MET A 1 126 ? 10.548 3.249 10.255 1.00 81.50 126 MET A C 1
ATOM 964 O O . MET A 1 126 ? 9.495 3.872 10.290 1.00 81.50 126 MET A O 1
ATOM 968 N N . SER A 1 127 ? 11.654 3.784 9.744 1.00 85.38 127 SER A N 1
ATOM 969 C CA . SER A 1 127 ? 11.679 5.090 9.087 1.00 85.38 127 SER A CA 1
ATOM 970 C C . SER A 1 127 ? 11.784 4.945 7.575 1.00 85.38 127 SER A C 1
ATOM 972 O O . SER A 1 127 ? 12.315 3.967 7.060 1.00 85.38 127 SER A O 1
ATOM 974 N N . ALA A 1 128 ? 11.314 5.927 6.821 1.00 86.56 128 ALA A N 1
ATOM 975 C CA . ALA A 1 128 ? 11.627 6.015 5.402 1.00 86.56 128 ALA A CA 1
ATOM 976 C C . ALA A 1 128 ? 11.971 7.444 5.016 1.00 86.5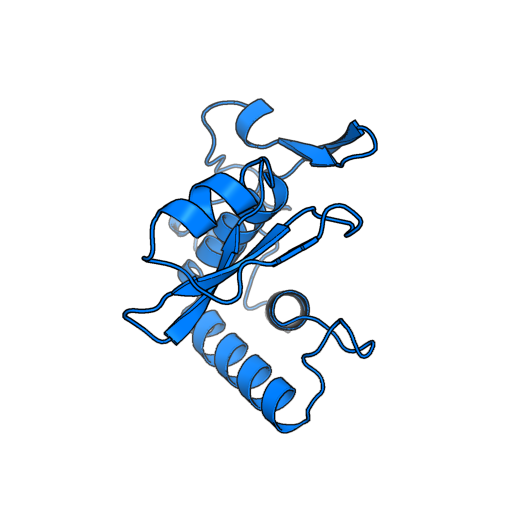6 128 ALA A C 1
ATOM 978 O O . ALA A 1 128 ? 11.539 8.401 5.653 1.00 86.56 128 ALA A O 1
ATOM 979 N N . ARG A 1 129 ? 12.764 7.584 3.955 1.00 83.94 129 ARG A N 1
ATOM 980 C CA . ARG A 1 129 ? 13.118 8.882 3.392 1.00 83.94 129 ARG A CA 1
ATOM 981 C C . ARG A 1 129 ? 12.451 9.051 2.043 1.00 83.94 129 ARG A C 1
ATOM 983 O O . ARG A 1 129 ? 12.358 8.119 1.248 1.00 83.94 129 ARG A O 1
ATOM 990 N N . THR A 1 130 ? 11.972 10.255 1.818 1.00 77.44 130 THR A N 1
ATOM 991 C CA . THR A 1 130 ? 11.487 10.702 0.515 1.00 77.44 130 THR A CA 1
ATOM 992 C C . THR A 1 130 ? 12.663 11.121 -0.374 1.00 77.44 130 THR A C 1
ATOM 994 O O . THR A 1 130 ? 13.766 11.319 0.143 1.00 77.44 130 THR A O 1
ATOM 997 N N . PRO A 1 131 ? 12.474 11.235 -1.704 1.00 72.94 131 PRO A N 1
ATOM 998 C CA . PRO A 1 131 ? 13.542 11.658 -2.614 1.00 72.94 131 PRO A CA 1
ATOM 999 C C . PRO A 1 131 ? 14.160 13.025 -2.271 1.00 72.94 131 PRO A C 1
ATOM 1001 O O . PRO A 1 131 ? 15.338 13.236 -2.529 1.00 72.94 131 PRO A O 1
ATOM 1004 N N . ASP A 1 132 ? 13.397 13.926 -1.646 1.00 80.12 132 ASP A N 1
ATOM 1005 C CA . ASP A 1 132 ? 13.840 15.224 -1.112 1.00 80.12 132 ASP A CA 1
ATOM 1006 C C . ASP A 1 132 ? 14.557 15.122 0.251 1.00 80.12 132 ASP A C 1
ATOM 1008 O O . ASP A 1 132 ? 14.918 16.130 0.851 1.00 80.12 132 ASP A O 1
ATOM 1012 N N . GLY A 1 133 ? 14.788 13.908 0.759 1.00 80.38 133 GLY A N 1
ATOM 1013 C CA . GLY A 1 133 ? 15.566 13.642 1.972 1.00 80.38 133 GLY A CA 1
ATOM 1014 C C . GLY A 1 133 ? 14.770 13.700 3.278 1.00 80.38 133 GLY A C 1
ATOM 1015 O O . GLY A 1 133 ? 15.301 13.321 4.329 1.00 80.38 133 GLY A O 1
ATOM 1016 N N . ARG A 1 134 ? 13.491 14.103 3.239 1.00 84.81 134 ARG A N 1
ATOM 1017 C CA . ARG A 1 134 ? 12.638 14.176 4.431 1.00 84.81 134 ARG A CA 1
ATOM 1018 C C . ARG A 1 134 ? 12.369 12.781 4.989 1.00 84.81 134 ARG A C 1
ATOM 1020 O O . ARG A 1 134 ? 11.896 11.895 4.270 1.00 84.81 134 ARG A O 1
ATOM 1027 N N . ALA A 1 135 ? 12.660 12.615 6.277 1.00 85.81 135 ALA A N 1
ATOM 1028 C CA . ALA A 1 135 ? 12.394 11.397 7.028 1.00 85.81 135 ALA A CA 1
ATOM 1029 C C . ALA A 1 135 ? 10.938 11.350 7.514 1.00 85.81 135 ALA A C 1
ATOM 1031 O O . ALA A 1 135 ? 10.376 12.363 7.933 1.00 85.81 135 ALA A O 1
ATOM 1032 N N . PHE A 1 136 ? 10.354 10.159 7.458 1.00 86.62 136 PHE A N 1
ATOM 1033 C CA . PHE A 1 136 ? 9.016 9.840 7.931 1.00 86.62 136 PHE A CA 1
ATOM 1034 C C . PHE A 1 136 ? 9.108 8.700 8.930 1.00 86.62 136 PHE A C 1
ATOM 1036 O O . PHE A 1 136 ? 9.700 7.660 8.629 1.00 86.62 136 PHE A O 1
ATOM 1043 N N . ASP A 1 137 ? 8.495 8.902 10.090 1.00 88.12 137 ASP A N 1
ATOM 1044 C CA . ASP A 1 137 ? 8.180 7.817 11.005 1.00 88.12 137 ASP A CA 1
ATOM 1045 C C . ASP A 1 137 ? 7.055 6.975 10.392 1.00 88.12 137 ASP A C 1
ATOM 1047 O O . ASP A 1 137 ? 5.997 7.490 10.025 1.00 88.12 137 ASP A O 1
ATOM 1051 N N . CYS A 1 138 ? 7.334 5.693 10.206 1.00 88.94 138 CYS A N 1
ATOM 1052 C CA . CYS A 1 138 ? 6.412 4.713 9.647 1.00 88.94 138 CYS A CA 1
ATOM 1053 C C . CYS A 1 138 ? 6.128 3.590 10.658 1.00 88.94 138 CYS A C 1
ATOM 1055 O O . CYS A 1 138 ? 5.696 2.504 10.258 1.00 88.94 138 CYS A O 1
ATOM 1057 N N . SER A 1 139 ? 6.406 3.825 11.943 1.00 88.00 139 SER A N 1
ATOM 1058 C CA . SER A 1 139 ? 6.041 2.919 13.024 1.00 88.00 139 SER A CA 1
ATOM 1059 C C . SER A 1 139 ? 4.516 2.823 13.165 1.00 88.00 139 SER A C 1
ATOM 1061 O O . SER A 1 139 ? 3.765 3.769 12.912 1.00 88.00 139 SER A O 1
ATOM 1063 N N . PHE A 1 140 ? 4.045 1.625 13.500 1.00 88.00 140 PHE A N 1
ATOM 1064 C CA . PHE A 1 140 ? 2.652 1.340 13.835 1.00 88.00 140 PHE A CA 1
ATOM 1065 C C . PHE A 1 140 ? 2.597 0.048 14.655 1.00 88.00 140 PHE A C 1
ATOM 1067 O O . PHE A 1 140 ? 3.473 -0.806 14.505 1.00 88.00 140 PHE A O 1
ATOM 1074 N N . CYS A 1 141 ? 1.560 -0.112 15.476 1.00 87.12 141 CYS A N 1
ATOM 1075 C CA . CYS A 1 141 ? 1.310 -1.347 16.213 1.00 87.12 141 CYS A CA 1
ATOM 1076 C C . CYS A 1 141 ? 0.954 -2.481 15.242 1.00 87.12 141 CYS A C 1
ATOM 1078 O O . CYS A 1 141 ? -0.092 -2.445 14.590 1.00 87.12 141 CYS A O 1
ATOM 1080 N N . ALA A 1 142 ? 1.828 -3.477 15.109 1.00 79.00 142 ALA A N 1
ATOM 1081 C CA . ALA A 1 142 ? 1.577 -4.639 14.252 1.00 79.00 142 ALA A CA 1
ATOM 1082 C C . ALA A 1 142 ? 1.075 -5.874 15.009 1.00 79.00 142 ALA A C 1
ATOM 1084 O O . ALA A 1 142 ? 0.739 -6.877 14.373 1.00 79.00 142 ALA A O 1
ATOM 1085 N N . ASP A 1 143 ? 1.049 -5.822 16.340 1.00 76.75 143 ASP A N 1
ATOM 1086 C CA . ASP A 1 143 ? 0.587 -6.919 17.185 1.00 76.75 143 ASP A CA 1
ATOM 1087 C C . ASP A 1 143 ? -0.945 -6.956 17.203 1.00 76.75 143 ASP A C 1
ATOM 1089 O O . ASP A 1 143 ? -1.605 -6.358 18.043 1.00 76.75 143 ASP A O 1
ATOM 1093 N N . VAL A 1 144 ? -1.520 -7.632 16.207 1.00 71.50 144 VAL A N 1
ATOM 1094 C CA . VAL A 1 144 ? -2.974 -7.737 16.027 1.00 71.50 144 VAL A CA 1
ATOM 1095 C C . VAL A 1 144 ? -3.694 -8.293 17.270 1.00 71.50 144 VAL A C 1
ATOM 1097 O O . VAL A 1 144 ? -4.740 -7.738 17.608 1.00 71.50 144 VAL A O 1
ATOM 1100 N N . PRO A 1 145 ? -3.197 -9.346 17.955 1.00 70.06 145 PRO A N 1
ATOM 1101 C CA .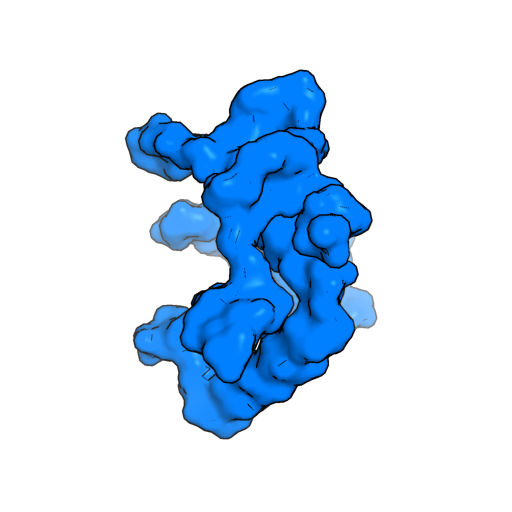 PRO A 1 145 ? -3.732 -9.772 19.249 1.00 70.06 145 PRO A CA 1
ATOM 1102 C C . PRO A 1 145 ? -3.794 -8.657 20.298 1.00 70.06 145 PRO A C 1
ATOM 1104 O O . PRO A 1 145 ? -4.863 -8.441 20.860 1.00 70.06 145 PRO A O 1
ATOM 1107 N N . ALA A 1 146 ? -2.707 -7.905 20.496 1.00 64.19 146 ALA A N 1
ATOM 1108 C CA . ALA A 1 146 ? -2.650 -6.832 21.496 1.00 64.19 146 ALA A CA 1
ATOM 1109 C C . ALA A 1 146 ? -3.601 -5.653 21.205 1.00 64.19 146 ALA A C 1
ATOM 1111 O O . ALA A 1 146 ? -3.899 -4.863 22.092 1.00 64.19 146 ALA A O 1
ATOM 1112 N N . VAL A 1 147 ? -4.078 -5.518 19.963 1.00 71.00 147 VAL A N 1
ATOM 1113 C CA . VAL A 1 147 ? -5.041 -4.478 19.560 1.00 71.00 147 VAL A CA 1
ATOM 1114 C C . VAL A 1 147 ? -6.498 -4.893 19.823 1.00 71.00 147 VAL A C 1
ATOM 1116 O O . VAL A 1 147 ? -7.385 -4.041 19.812 1.00 71.00 147 VAL A O 1
ATOM 1119 N N . LYS A 1 148 ? -6.769 -6.193 20.010 1.00 63.06 148 LYS A N 1
ATOM 1120 C CA . LYS A 1 148 ? -8.127 -6.730 20.217 1.00 63.06 148 LYS A CA 1
ATOM 1121 C C . LYS A 1 148 ? -8.532 -6.872 21.688 1.00 63.06 148 LYS A C 1
ATOM 1123 O O . LYS A 1 148 ? -9.709 -7.143 21.926 1.00 63.06 148 LYS A O 1
ATOM 1128 N N . GLU A 1 149 ? -7.589 -6.744 22.620 1.00 53.78 149 GLU A N 1
ATOM 1129 C CA . GLU A 1 149 ? -7.841 -6.702 24.073 1.00 53.78 149 GLU A CA 1
ATOM 1130 C C . GLU A 1 149 ? -8.286 -5.306 24.530 1.00 53.78 149 GLU A C 1
ATOM 1132 O O . GLU A 1 149 ? -9.202 -5.248 25.383 1.00 53.78 149 GLU A O 1
#

Sequence (149 aa):
GLAEAISASEMMSTVSARPNARVPIVAMVDEATGLKTDVCMCNRLALLNSRMLKAYIALDERVKPLAMAVKYWAKQRQINDPYRGSPSSYAWVLLVINHLQTTSPPVLPSLQQLRGGEWGSSPEEMSARTPDGRAFDCSFCADVPAVKE

Radius of gyration: 18.17 Å; Cα contacts (8 Å, |Δi|>4): 177; chains: 1; bounding box: 40×32×48 Å

Secondary structure (DSSP, 8-state):
-HHHHHHTTSSEEEEEEETTSSS-EEEEEETTT--EEEEESS-HHHHHHHHHHHHHHHH-TTHHHHHHHHHHHHHHTT---GGGTSPPHHHHHHHHHHHHHSSSS-SS--TTTS-S---SSSHHHHEEE-TT--EEE------HHHHH-

Nearest PDB structures (foldseek):
  5w0n-assembly1_A  TM=9.068E-01  e=2.535E-08  Homo sapiens
  5w0n-assembly3_C  TM=9.020E-01  e=3.438E-08  Homo sapiens
  5w0n-assembly2_B  TM=9.066E-01  e=5.597E-08  Homo sapiens
  5w0m-assembly1_A  TM=9.353E-01  e=2.011E-07  Homo sapiens
  5w0o-assembly2_B  TM=8.955E-01  e=2.011E-07  Homo sapiens

Mean predicted aligned error: 5.85 Å